Protein AF-A0AA43A0X5-F1 (afdb_monomer)

pLDDT: mean 84.77, std 14.14, range [32.88, 97.19]

Nearest PDB structures (foldseek):
  5z7a-assembly2_B  TM=5.315E-01  e=8.113E-02  Homo sapiens
  8qy6-assembly1_F  TM=5.574E-01  e=2.336E-01  Homo sapiens
  4lnv-assembly3_C  TM=4.843E-01  e=1.959E-01  Anopheles gambiae
  6brb-assembly1_A  TM=4.234E-01  e=1.377E-01  Homo sapiens
  8s0b-assembly1_3  TM=2.134E-01  e=1.077E+00  Homo sapiens

Secondary structure (DSSP, 8-state):
--------SEEEE--SS-SEEEEEE---S---SEEEEEEEEE-TTSPPEEEEEEEEE---GGG-EEEEEEGGG--SEEEEEEEEEE-TTS-TTPPPEEEEEEEEEEE--

Solvent-accessible surface area (backbone atoms only — not comparable to full-atom values): 6648 Å² total; per-residue (Å²): 143,88,79,92,74,84,67,61,88,39,74,46,76,53,73,93,41,82,50,76,43,76,44,80,39,76,64,63,99,61,92,49,68,32,27,34,40,37,3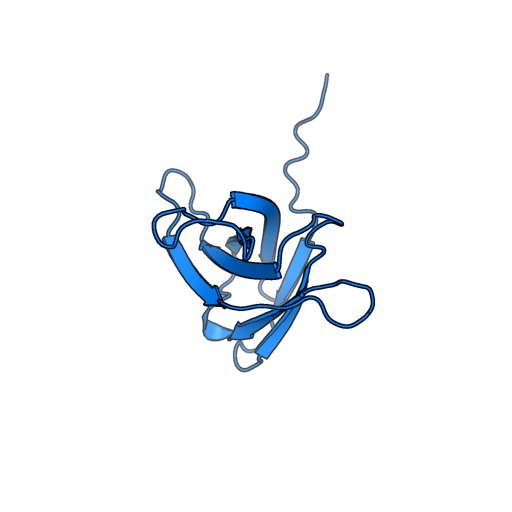5,24,47,58,52,94,96,54,79,74,44,79,77,48,75,48,69,80,41,57,63,53,76,92,60,24,32,77,47,76,42,59,25,80,74,63,61,71,45,44,33,38,40,39,34,25,32,36,47,86,89,54,62,92,85,61,78,65,46,84,63,44,77,47,56,37,29,34,39,74,121

Foldseek 3Di:
DDDPPPDQPAEDEDDPQQDKDKDWAQLDPDQFPFKKKWKWADDPPDDTDTQDMDTRFFQDPPRITIDIDRSNSDDAHKMKIWMFGHHPPDDPPDDTHTRDIHMYGYDYD

Radius of gyration: 15.14 Å; Cα contacts (8 Å, |Δi|>4): 219; chains: 1; bounding box: 42×43×34 Å

Structure (mmCIF, N/CA/C/O backbone):
data_AF-A0AA43A0X5-F1
#
_entry.id   AF-A0AA43A0X5-F1
#
loop_
_atom_site.group_PDB
_atom_site.id
_atom_site.type_symbol
_atom_site.label_atom_id
_atom_site.label_alt_id
_atom_site.label_comp_id
_atom_site.label_asym_id
_atom_site.label_entity_id
_atom_site.label_seq_id
_atom_site.pdbx_PDB_ins_code
_atom_site.Cartn_x
_atom_site.Cartn_y
_atom_site.Cartn_z
_atom_site.occupancy
_atom_site.B_iso_or_equiv
_atom_site.auth_seq_id
_atom_site.auth_comp_id
_atom_site.auth_asym_id
_atom_site.auth_atom_id
_atom_site.pdbx_PDB_model_num
ATOM 1 N N . ARG A 1 1 ? -15.117 31.633 2.091 1.00 46.94 1 ARG A N 1
ATOM 2 C CA . ARG A 1 1 ? -15.878 30.367 1.934 1.00 46.94 1 ARG A CA 1
ATOM 3 C C . ARG A 1 1 ? -15.117 29.500 0.952 1.00 46.94 1 ARG A C 1
ATOM 5 O O . ARG A 1 1 ? -14.996 29.947 -0.177 1.00 46.94 1 ARG A O 1
ATOM 12 N N . SER A 1 2 ? -14.578 28.370 1.404 1.00 38.84 2 SER A N 1
ATOM 13 C CA . SER A 1 2 ? -14.032 27.214 0.657 1.00 38.84 2 SER A CA 1
ATOM 14 C C . SER A 1 2 ? -13.238 26.459 1.726 1.00 38.84 2 SER A C 1
ATOM 16 O O . SER A 1 2 ? -12.322 27.046 2.279 1.00 38.84 2 SER A O 1
ATOM 18 N N . GLY A 1 3 ? -13.560 25.280 2.232 1.00 32.88 3 GLY A N 1
ATOM 19 C CA . GLY A 1 3 ? -14.403 24.179 1.795 1.00 32.88 3 GLY A CA 1
ATOM 20 C C . GLY A 1 3 ? -13.775 22.970 2.487 1.00 32.88 3 GLY A C 1
ATOM 21 O O . GLY A 1 3 ? -12.957 22.287 1.890 1.00 32.88 3 GLY A O 1
ATOM 22 N N . SER A 1 4 ? -14.033 22.818 3.790 1.00 44.56 4 SER A N 1
ATOM 23 C CA . SER A 1 4 ? -13.539 21.704 4.607 1.00 44.56 4 SER A CA 1
ATOM 24 C C . SER A 1 4 ? -14.332 20.451 4.246 1.00 44.56 4 SER A C 1
ATOM 26 O O . SER A 1 4 ? -15.277 20.099 4.942 1.00 44.56 4 SER A O 1
ATOM 28 N N . GLY A 1 5 ? -14.007 19.849 3.107 1.00 45.47 5 GLY A N 1
ATOM 29 C CA . GLY A 1 5 ? -14.520 18.550 2.685 1.00 45.47 5 GLY A CA 1
ATOM 30 C C . GLY A 1 5 ? -13.459 17.490 2.931 1.00 45.47 5 GLY A C 1
ATOM 31 O O . GLY A 1 5 ? -12.826 17.035 1.989 1.00 45.47 5 GLY A O 1
ATOM 32 N N . SER A 1 6 ? -13.218 17.148 4.194 1.00 51.41 6 SER A N 1
ATOM 33 C CA . SER A 1 6 ? -12.409 15.988 4.585 1.00 51.41 6 SER A CA 1
ATOM 34 C C . SER A 1 6 ? -13.321 14.798 4.881 1.00 51.41 6 SER A C 1
ATOM 36 O O . SER A 1 6 ? -13.154 14.117 5.892 1.00 51.41 6 SER A O 1
ATOM 38 N N . ASP A 1 7 ? -14.329 14.597 4.032 1.00 45.44 7 ASP A N 1
ATOM 39 C CA . ASP A 1 7 ? -15.104 13.367 4.050 1.00 45.44 7 ASP A CA 1
ATOM 40 C C . ASP A 1 7 ? -14.278 12.306 3.311 1.00 45.44 7 ASP A C 1
ATOM 42 O O . ASP A 1 7 ? -13.864 12.540 2.170 1.00 45.44 7 ASP A O 1
ATOM 46 N N . PRO A 1 8 ? -13.980 11.158 3.936 1.00 52.62 8 PRO A N 1
ATOM 47 C CA . PRO A 1 8 ? -13.319 10.064 3.245 1.00 52.62 8 PRO A CA 1
ATOM 48 C C . PRO A 1 8 ? -14.219 9.604 2.094 1.00 52.62 8 PRO A C 1
ATOM 50 O O . PRO A 1 8 ? -15.331 9.126 2.306 1.00 52.62 8 PRO A O 1
ATOM 53 N N . VAL A 1 9 ? -13.729 9.771 0.863 1.00 62.56 9 VAL A N 1
ATOM 54 C CA . VAL A 1 9 ? -14.475 9.469 -0.373 1.00 62.56 9 VAL A CA 1
ATOM 55 C C . VAL A 1 9 ? -14.741 7.961 -0.510 1.00 62.56 9 VAL A C 1
ATOM 57 O O . VAL A 1 9 ? -15.674 7.556 -1.196 1.00 62.56 9 VAL A O 1
ATOM 60 N N . ASN A 1 10 ? -13.982 7.129 0.213 1.00 74.31 10 ASN A N 1
ATOM 61 C CA . ASN A 1 10 ? -14.116 5.678 0.214 1.00 74.31 10 ASN A CA 1
ATOM 62 C C . ASN A 1 10 ? -14.489 5.182 1.612 1.00 74.31 10 ASN A C 1
ATOM 64 O O . ASN A 1 10 ? -13.678 5.244 2.538 1.00 74.31 10 ASN A O 1
ATOM 68 N N . THR A 1 11 ? -15.716 4.682 1.758 1.00 75.88 11 THR A N 1
ATOM 69 C CA . THR A 1 11 ? -16.167 4.009 2.981 1.00 75.88 11 THR A CA 1
ATOM 70 C C . THR A 1 11 ? -16.245 2.509 2.733 1.00 75.88 11 THR A C 1
ATOM 72 O O . THR A 1 11 ? -16.921 2.076 1.801 1.00 75.88 11 THR A O 1
ATOM 75 N N . LEU A 1 12 ? -15.582 1.717 3.573 1.00 78.44 12 LEU A N 1
ATOM 76 C CA . LEU A 1 12 ? -15.696 0.263 3.579 1.00 78.44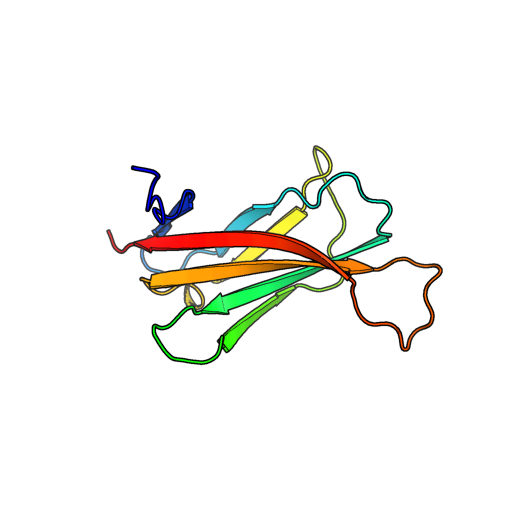 12 LEU A CA 1
ATOM 77 C C . LEU A 1 12 ? -16.503 -0.167 4.801 1.00 78.44 12 LEU A C 1
ATOM 79 O O . LEU A 1 12 ? -16.169 0.173 5.934 1.00 78.44 12 LEU A O 1
ATOM 83 N N . ASN A 1 13 ? -17.569 -0.919 4.557 1.00 73.19 13 ASN A N 1
ATOM 84 C CA . ASN A 1 13 ? -18.352 -1.543 5.610 1.00 73.19 13 ASN A CA 1
ATOM 85 C C . ASN A 1 13 ? -17.879 -2.990 5.763 1.00 73.19 13 ASN A C 1
ATOM 87 O O . ASN A 1 13 ? -17.977 -3.782 4.820 1.00 73.19 13 ASN A O 1
ATOM 91 N N . LEU A 1 14 ? -17.336 -3.317 6.932 1.00 69.00 14 LEU A N 1
ATOM 92 C CA . LEU A 1 14 ? -16.803 -4.649 7.179 1.00 69.00 14 LEU A CA 1
ATOM 93 C C . LEU A 1 14 ? -17.880 -5.573 7.736 1.00 69.00 14 LEU A C 1
ATOM 95 O O . LEU A 1 14 ? -18.742 -5.186 8.518 1.00 69.00 14 LEU A O 1
ATOM 99 N N . GLY A 1 15 ? -17.834 -6.832 7.302 1.00 63.44 15 GLY A N 1
ATOM 100 C CA . GLY A 1 15 ? -18.565 -7.914 7.956 1.00 63.44 15 GLY A CA 1
ATOM 101 C C . GLY A 1 15 ? -17.950 -8.273 9.312 1.00 63.44 15 GLY A C 1
ATOM 102 O O . GLY A 1 15 ? -17.377 -7.443 10.001 1.00 63.44 15 GLY A O 1
ATOM 103 N N . ASP A 1 16 ? -18.001 -9.544 9.677 1.00 67.25 16 ASP A N 1
ATOM 104 C CA . ASP A 1 16 ? -17.473 -10.080 10.943 1.00 67.25 16 ASP A CA 1
ATOM 105 C C . ASP A 1 16 ? -15.928 -10.108 11.068 1.00 67.25 16 ASP A C 1
ATOM 107 O O . ASP A 1 16 ? -15.389 -10.823 11.909 1.00 67.25 16 ASP A O 1
ATOM 111 N N . GLY A 1 17 ? -15.196 -9.375 10.222 1.00 62.28 17 GLY A N 1
ATOM 112 C CA . GLY A 1 17 ? -13.728 -9.320 10.239 1.00 62.28 17 GLY A CA 1
ATOM 113 C C . GLY A 1 17 ? -13.005 -10.584 9.748 1.00 62.28 17 GLY A C 1
ATOM 114 O O . GLY A 1 17 ? -11.782 -10.557 9.623 1.00 62.28 17 GLY A O 1
ATOM 115 N N . THR A 1 18 ? -13.716 -11.668 9.408 1.00 68.12 18 THR A N 1
ATOM 116 C CA . THR A 1 18 ? -13.098 -12.937 8.957 1.00 68.12 18 THR A CA 1
ATOM 117 C C . THR A 1 18 ? -12.774 -12.979 7.460 1.00 68.12 18 THR A C 1
ATOM 119 O O . THR A 1 18 ? -12.093 -13.889 6.988 1.00 68.12 18 THR A O 1
ATOM 122 N N . ASN A 1 19 ? -13.237 -11.981 6.708 1.00 80.38 19 ASN A N 1
ATOM 123 C CA . ASN A 1 19 ? -13.105 -11.930 5.257 1.00 80.38 19 ASN A CA 1
ATOM 124 C C . ASN A 1 19 ? -11.777 -11.315 4.804 1.00 80.38 19 ASN A C 1
ATOM 126 O O . ASN A 1 19 ? -11.189 -10.469 5.475 1.00 80.38 19 ASN A O 1
ATOM 130 N N . GLN A 1 20 ? -11.343 -11.707 3.610 1.00 85.38 20 GLN A N 1
ATOM 131 C CA . GLN A 1 20 ? -10.289 -11.033 2.860 1.00 85.38 20 GLN A CA 1
ATOM 132 C C . GLN A 1 20 ? -10.927 -9.960 1.976 1.00 85.38 20 GLN A C 1
ATOM 134 O O . GLN A 1 20 ? -11.917 -10.226 1.293 1.00 85.38 20 GLN A O 1
ATOM 139 N N . TYR A 1 21 ? -10.362 -8.756 1.984 1.00 88.50 21 TYR A N 1
ATOM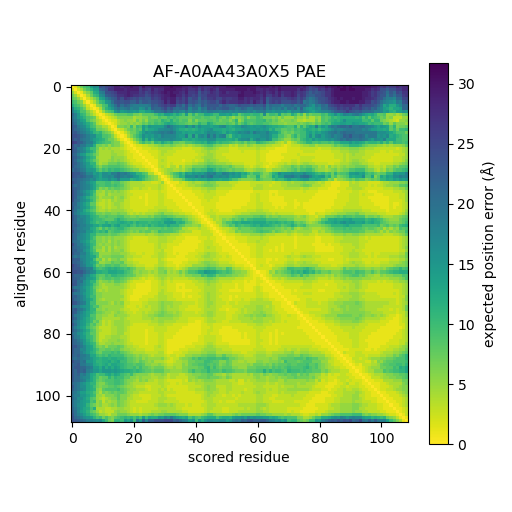 140 C CA . TYR A 1 21 ? -10.833 -7.649 1.161 1.00 88.50 21 TYR A CA 1
ATOM 141 C C . TYR A 1 21 ? -9.849 -7.417 0.026 1.00 88.50 21 TYR A C 1
ATOM 143 O O . TYR A 1 21 ? -8.643 -7.340 0.250 1.00 88.50 21 TYR A O 1
ATOM 151 N N . VAL A 1 22 ? -10.369 -7.310 -1.194 1.00 90.69 22 VAL A N 1
ATOM 152 C CA . VAL A 1 22 ? -9.579 -6.962 -2.376 1.00 90.69 22 VAL A CA 1
ATOM 153 C C . VAL A 1 22 ? -9.975 -5.559 -2.801 1.00 90.69 22 VAL A C 1
ATOM 155 O O . VAL A 1 22 ? -11.138 -5.304 -3.110 1.00 90.69 22 VAL A O 1
ATOM 158 N N . MET A 1 23 ? -9.008 -4.649 -2.784 1.00 91.25 23 MET A N 1
ATOM 159 C CA . MET A 1 23 ? -9.166 -3.270 -3.226 1.00 91.25 23 MET A CA 1
ATOM 160 C C . MET A 1 23 ? -8.501 -3.106 -4.586 1.00 91.25 23 MET A C 1
ATOM 162 O O . MET A 1 23 ? -7.326 -3.435 -4.744 1.00 91.25 23 MET A O 1
ATOM 166 N N . MET A 1 24 ? -9.258 -2.590 -5.551 1.00 92.88 24 MET A N 1
ATOM 167 C CA . MET A 1 24 ? -8.728 -2.216 -6.859 1.00 92.88 24 MET A CA 1
ATOM 168 C C . MET A 1 24 ? -8.152 -0.807 -6.751 1.00 92.88 24 MET A C 1
ATOM 170 O O . MET A 1 24 ? -8.875 0.127 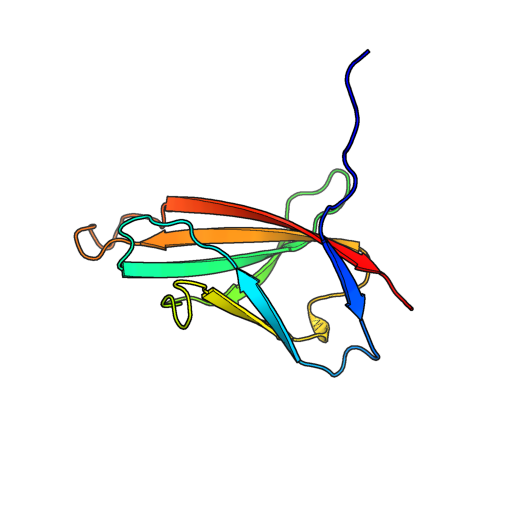-6.402 1.00 92.88 24 MET A O 1
ATOM 174 N N . LEU A 1 25 ? -6.851 -0.669 -6.985 1.00 92.12 25 LEU A N 1
ATOM 175 C CA . LEU A 1 25 ? -6.138 0.600 -6.906 1.00 92.12 25 LEU A CA 1
ATOM 176 C C . LEU A 1 25 ? -5.684 0.987 -8.307 1.00 92.12 25 LEU A C 1
ATOM 178 O O . LEU A 1 25 ? -5.098 0.168 -9.009 1.00 92.12 25 LEU A O 1
ATOM 182 N N . ASP A 1 26 ? -5.924 2.237 -8.679 1.00 90.19 26 ASP A N 1
ATOM 183 C CA . ASP A 1 26 ? -5.343 2.832 -9.876 1.00 90.19 26 ASP A CA 1
ATOM 184 C C . ASP A 1 26 ? -3.921 3.320 -9.534 1.00 90.19 26 ASP A C 1
ATOM 186 O O . ASP A 1 26 ? -3.775 4.254 -8.725 1.00 90.19 26 ASP A O 1
ATOM 190 N N . PRO A 1 27 ? -2.867 2.670 -10.066 1.00 85.00 27 PRO A N 1
ATOM 191 C CA . PRO A 1 27 ? -1.498 3.123 -9.877 1.00 85.00 27 PRO A CA 1
ATOM 192 C C . PRO A 1 27 ? -1.168 4.364 -10.712 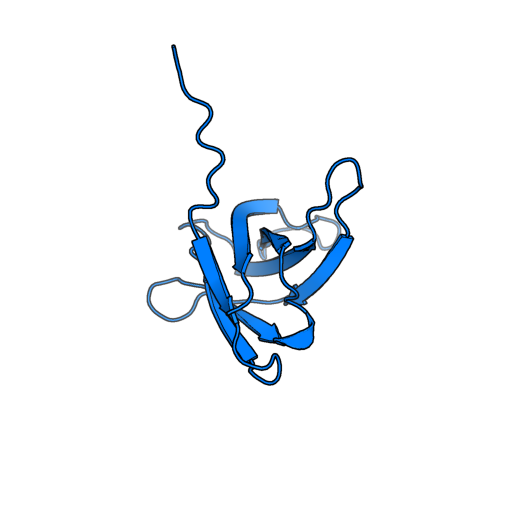1.00 85.00 27 PRO A C 1
ATOM 194 O O . PRO A 1 27 ? -0.078 4.893 -10.568 1.00 85.00 27 PRO A O 1
ATOM 197 N N . GLY A 1 28 ? -2.060 4.844 -11.576 1.00 79.00 28 GLY A N 1
ATOM 198 C CA . GLY A 1 28 ? -1.720 5.825 -12.595 1.00 79.00 28 GLY A CA 1
ATOM 199 C C . GLY A 1 28 ? -0.907 5.198 -13.732 1.00 79.00 28 GLY A C 1
ATOM 200 O O . GLY A 1 28 ? -0.220 4.193 -13.571 1.00 79.00 28 GLY A O 1
ATOM 201 N N . PHE A 1 29 ? -0.988 5.802 -14.916 1.00 68.31 29 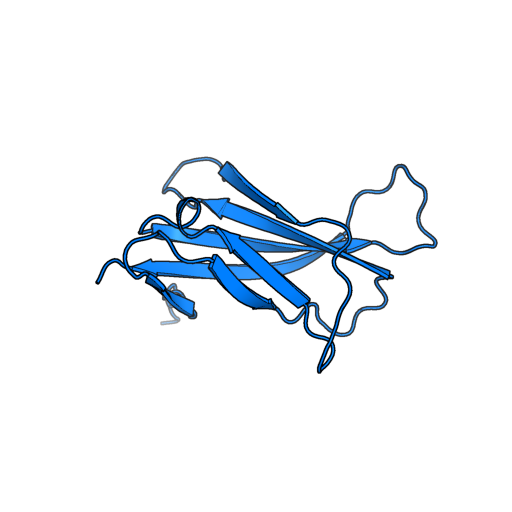PHE A N 1
ATOM 202 C CA . PHE A 1 29 ? -0.327 5.329 -16.140 1.00 68.31 29 PHE A CA 1
ATOM 203 C C . PHE A 1 29 ? 1.181 5.652 -16.173 1.00 68.31 29 PHE A C 1
ATOM 205 O O . PHE A 1 29 ? 1.679 6.181 -17.166 1.00 68.31 29 PHE A O 1
ATOM 212 N N . GLU A 1 30 ? 1.901 5.413 -15.077 1.00 73.56 30 GLU A N 1
ATOM 213 C CA . GLU A 1 30 ? 3.342 5.671 -14.986 1.00 73.56 30 GLU A CA 1
ATOM 214 C C . GLU A 1 30 ? 4.178 4.423 -15.322 1.00 73.56 30 GLU A C 1
ATOM 216 O O . GLU A 1 30 ? 3.762 3.292 -15.074 1.00 73.56 30 GLU A O 1
ATOM 221 N N . ASP A 1 31 ? 5.380 4.639 -15.873 1.00 82.94 31 ASP A N 1
ATOM 222 C CA . ASP A 1 31 ? 6.299 3.601 -16.373 1.00 82.94 31 ASP A CA 1
ATOM 223 C C . ASP A 1 31 ? 7.032 2.835 -15.242 1.00 82.94 31 ASP A C 1
ATOM 225 O O . ASP A 1 31 ? 8.256 2.677 -15.274 1.00 82.94 31 ASP A O 1
ATOM 229 N N . TYR A 1 32 ? 6.318 2.380 -14.210 1.00 91.56 32 TYR A N 1
ATOM 230 C CA . TYR A 1 32 ? 6.886 1.514 -13.171 1.00 91.56 32 TYR A CA 1
ATOM 231 C C . TYR A 1 32 ? 6.757 0.039 -13.554 1.00 91.56 32 TYR A C 1
ATOM 233 O O . TYR A 1 32 ? 5.750 -0.403 -14.101 1.00 91.56 32 TYR A O 1
ATOM 241 N N . ALA A 1 33 ? 7.787 -0.736 -13.231 1.00 89.81 33 ALA A N 1
ATOM 242 C CA . ALA A 1 33 ? 7.839 -2.169 -13.490 1.00 89.81 33 ALA A CA 1
ATOM 243 C C . ALA A 1 33 ? 7.052 -2.975 -12.449 1.00 89.81 33 ALA A C 1
ATOM 245 O O . ALA A 1 33 ? 6.410 -3.972 -12.776 1.00 89.81 33 ALA A O 1
ATOM 246 N N . HIS A 1 34 ? 7.098 -2.541 -11.191 1.00 92.50 34 HIS A N 1
ATOM 247 C CA . HIS A 1 34 ? 6.327 -3.125 -10.104 1.00 92.50 34 HIS A CA 1
ATOM 248 C C . HIS A 1 34 ? 6.017 -2.082 -9.037 1.00 92.50 34 HIS A C 1
ATOM 250 O O . HIS A 1 34 ? 6.622 -1.009 -8.974 1.00 92.50 34 HIS A O 1
ATOM 256 N N . PHE A 1 35 ? 5.046 -2.418 -8.200 1.00 95.12 35 PHE A N 1
ATOM 257 C CA . PHE A 1 35 ? 4.485 -1.533 -7.202 1.00 95.12 35 PHE A CA 1
ATOM 258 C C . PHE A 1 35 ? 4.519 -2.165 -5.819 1.00 95.12 35 PHE A C 1
ATOM 260 O O . PHE A 1 35 ? 4.511 -3.384 -5.644 1.00 95.12 35 PHE A O 1
ATOM 267 N N . ARG A 1 36 ? 4.485 -1.292 -4.824 1.00 96.06 36 ARG A N 1
ATOM 268 C CA . ARG A 1 36 ? 4.296 -1.615 -3.422 1.00 96.06 36 ARG A CA 1
ATOM 269 C C . ARG A 1 36 ? 3.086 -0.859 -2.912 1.00 96.06 36 ARG A C 1
ATOM 271 O O . ARG A 1 36 ? 2.952 0.338 -3.163 1.00 96.06 36 ARG A O 1
ATOM 278 N N . ALA A 1 37 ? 2.220 -1.542 -2.176 1.00 96.88 37 ALA A N 1
ATOM 279 C CA . ALA A 1 37 ? 1.112 -0.902 -1.491 1.0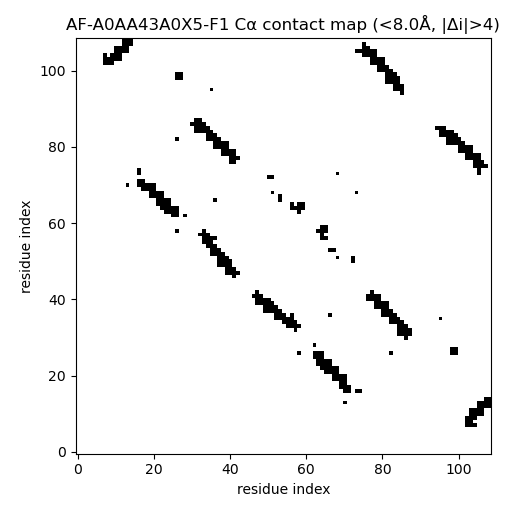0 96.88 37 ALA A CA 1
ATOM 280 C C . ALA A 1 37 ? 1.198 -1.143 0.014 1.00 96.88 37 ALA A C 1
ATOM 282 O O . ALA A 1 37 ? 1.232 -2.288 0.468 1.00 96.88 37 ALA A O 1
ATOM 283 N N . SER A 1 38 ? 1.181 -0.057 0.783 1.00 97.19 38 SER A N 1
ATOM 284 C CA . SER A 1 38 ? 1.277 -0.082 2.243 1.00 97.19 38 SER A CA 1
ATOM 285 C C . SER A 1 38 ? 0.030 0.542 2.866 1.00 97.19 38 SER A C 1
ATOM 287 O O . SER A 1 38 ? -0.409 1.623 2.467 1.00 97.19 38 SER A O 1
ATOM 289 N N . VAL A 1 39 ? -0.541 -0.143 3.857 1.00 96.81 39 VAL A N 1
ATOM 290 C CA . VAL A 1 39 ? -1.730 0.280 4.605 1.00 96.81 39 VAL A CA 1
ATOM 291 C C . VAL A 1 39 ? -1.295 0.839 5.952 1.00 96.81 39 VAL A C 1
ATOM 293 O O . VAL A 1 39 ? -0.629 0.158 6.735 1.00 96.81 39 VAL A O 1
ATOM 296 N N . TYR A 1 40 ? -1.709 2.067 6.237 1.00 96.69 40 TYR A N 1
ATOM 297 C CA . TYR A 1 40 ? -1.409 2.777 7.471 1.00 96.69 40 TYR A CA 1
ATOM 298 C C . TYR A 1 40 ? -2.683 3.111 8.232 1.00 96.69 40 TYR A C 1
ATOM 300 O O . TYR A 1 40 ? -3.656 3.581 7.642 1.00 96.69 40 TYR A O 1
ATOM 308 N N . ARG A 1 41 ? -2.644 2.954 9.555 1.00 94.88 41 ARG A N 1
ATOM 309 C CA . ARG A 1 41 ? -3.651 3.519 10.455 1.00 94.88 41 ARG A CA 1
ATOM 310 C C . ARG A 1 41 ? -3.433 5.024 10.598 1.00 94.88 41 ARG A C 1
ATOM 312 O O . ARG A 1 41 ? -2.293 5.471 10.761 1.00 94.88 41 ARG A O 1
ATOM 319 N N . LEU A 1 42 ? -4.520 5.791 10.552 1.00 91.81 42 LEU A N 1
ATOM 320 C CA . LEU A 1 42 ? -4.522 7.221 10.843 1.00 91.81 42 LEU A CA 1
ATOM 321 C C . LEU A 1 42 ? -5.149 7.456 12.217 1.00 91.81 42 LEU A C 1
ATOM 323 O O . LEU A 1 42 ? -6.345 7.246 12.401 1.00 91.81 42 LEU A O 1
ATOM 327 N N . GLU A 1 43 ? -4.347 7.929 13.169 1.00 88.69 43 GLU A N 1
ATOM 328 C CA . GLU A 1 43 ? -4.817 8.309 14.503 1.00 88.69 43 GLU A CA 1
ATOM 329 C C . GLU A 1 43 ? -4.499 9.780 14.769 1.00 88.69 43 GLU A C 1
ATOM 331 O O . GLU A 1 43 ? -3.451 10.305 14.379 1.00 88.69 43 GLU A O 1
ATOM 336 N N . ALA A 1 44 ? -5.456 10.489 15.367 1.00 82.56 44 ALA A N 1
ATOM 337 C CA . ALA A 1 44 ? -5.372 11.932 15.518 1.00 82.56 44 ALA A CA 1
ATOM 338 C C . ALA A 1 44 ? -4.225 12.318 16.461 1.00 82.56 44 ALA A C 1
ATOM 340 O O . ALA A 1 44 ? -4.266 12.038 17.654 1.00 82.56 44 ALA A O 1
ATOM 341 N N . GLY A 1 45 ? -3.230 13.026 15.922 1.00 81.19 45 GLY A N 1
ATOM 342 C CA . GLY A 1 45 ? -2.076 13.493 16.692 1.00 81.19 45 GLY A CA 1
ATOM 343 C C . GLY A 1 45 ? -0.951 12.467 16.842 1.00 81.19 45 GLY A C 1
ATOM 344 O O . GLY A 1 45 ? 0.043 12.782 17.493 1.00 81.19 45 GLY A O 1
ATOM 345 N N . GLU A 1 46 ? -1.065 11.293 16.215 1.00 83.25 46 GLU A N 1
ATOM 346 C CA . GLU A 1 46 ? -0.035 10.253 16.249 1.00 83.25 46 GLU A CA 1
ATOM 347 C C . GLU A 1 46 ? 0.679 10.084 14.901 1.00 83.25 46 GLU A C 1
ATOM 349 O O . GLU A 1 46 ? 0.213 10.522 13.843 1.00 83.25 46 GLU A O 1
ATOM 354 N N . ALA A 1 47 ? 1.855 9.452 14.940 1.00 87.00 47 ALA A N 1
ATOM 355 C CA . ALA A 1 47 ? 2.554 9.050 13.729 1.00 87.00 47 ALA A CA 1
ATOM 356 C C . ALA A 1 47 ? 1.810 7.891 13.047 1.00 87.00 47 ALA A C 1
ATOM 358 O O . ALA A 1 47 ? 1.247 7.018 13.703 1.00 87.00 47 ALA A O 1
ATOM 359 N N . LYS A 1 48 ? 1.844 7.861 11.711 1.00 88.81 48 LYS A N 1
ATOM 360 C CA . LYS A 1 48 ? 1.233 6.782 10.924 1.00 88.81 48 LYS A CA 1
ATOM 361 C C . LYS A 1 48 ? 1.886 5.443 11.268 1.00 88.81 48 LYS A C 1
ATOM 363 O O . LYS A 1 48 ? 3.099 5.301 11.116 1.00 88.81 48 LYS A O 1
ATOM 368 N N . SER A 1 49 ? 1.071 4.462 11.642 1.00 91.06 49 SER A N 1
ATOM 369 C CA . SER A 1 49 ? 1.521 3.092 11.905 1.00 91.06 49 SER A CA 1
ATOM 370 C C . SER A 1 49 ? 1.212 2.202 10.707 1.00 91.06 49 SER A C 1
ATOM 372 O O . SER A 1 49 ? 0.058 2.112 10.292 1.00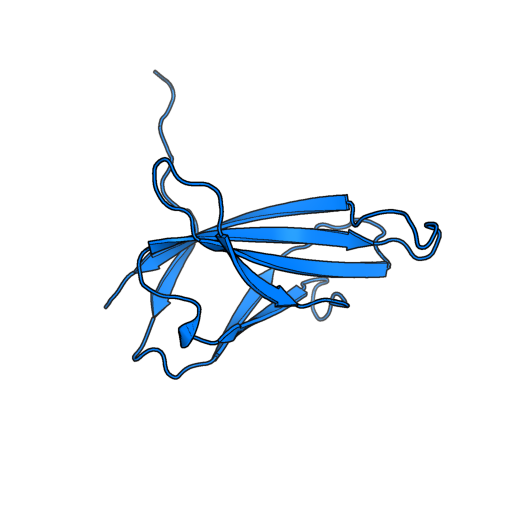 91.06 49 SER A O 1
ATOM 374 N N . MET A 1 50 ? 2.237 1.568 10.129 1.00 95.44 50 MET A N 1
ATOM 375 C CA . MET A 1 50 ? 2.064 0.621 9.023 1.00 95.44 50 MET A CA 1
ATOM 376 C C . MET A 1 50 ? 1.534 -0.704 9.563 1.00 95.44 50 MET A C 1
ATOM 378 O O . MET A 1 50 ? 2.152 -1.300 10.442 1.00 95.44 50 MET A O 1
ATOM 382 N N . LEU A 1 51 ? 0.406 -1.161 9.030 1.00 95.81 51 LEU A N 1
ATOM 383 C CA . LEU A 1 51 ? -0.256 -2.386 9.477 1.00 95.81 51 LEU A CA 1
ATOM 384 C C . LEU A 1 51 ? -0.090 -3.539 8.491 1.00 95.81 51 LEU A C 1
ATOM 386 O O . LEU A 1 51 ? -0.103 -4.702 8.885 1.00 95.81 51 LEU A O 1
ATOM 390 N N . TRP A 1 52 ? 0.033 -3.221 7.204 1.00 96.38 52 TRP A N 1
ATOM 391 C CA . TRP A 1 52 ? 0.104 -4.216 6.144 1.00 96.38 52 TRP A CA 1
ATOM 392 C C . TRP A 1 52 ? 0.855 -3.674 4.939 1.00 96.38 52 TRP A C 1
ATOM 394 O O . TRP A 1 52 ? 0.814 -2.472 4.671 1.00 96.38 52 TRP A O 1
ATOM 404 N N . GLN A 1 53 ? 1.517 -4.565 4.209 1.00 97.00 53 GLN A N 1
ATOM 405 C CA . GLN A 1 53 ? 2.217 -4.240 2.978 1.00 97.00 53 GLN A CA 1
ATOM 406 C C . GLN A 1 53 ? 2.152 -5.423 2.020 1.00 97.00 53 GLN A C 1
ATOM 408 O O . GLN A 1 53 ? 2.238 -6.578 2.439 1.00 97.00 53 GLN A O 1
ATOM 413 N N . VAL A 1 54 ? 2.014 -5.109 0.738 1.00 96.38 54 VAL A N 1
ATOM 414 C CA . VAL A 1 54 ? 2.219 -6.054 -0.354 1.00 96.38 54 VAL A CA 1
ATOM 415 C C . VAL A 1 54 ? 3.250 -5.449 -1.296 1.00 96.38 54 VAL A C 1
ATOM 417 O O . VAL A 1 54 ? 3.097 -4.312 -1.742 1.00 96.38 54 VAL A O 1
ATOM 420 N N . ASP A 1 55 ? 4.302 -6.212 -1.557 1.00 95.00 55 ASP A N 1
ATOM 421 C CA . ASP A 1 55 ? 5.393 -5.869 -2.465 1.00 95.00 55 ASP A CA 1
ATOM 422 C C . ASP A 1 55 ? 5.228 -6.592 -3.809 1.00 95.00 55 ASP A C 1
ATOM 424 O O . ASP A 1 55 ? 4.397 -7.495 -3.937 1.00 95.00 55 ASP A O 1
ATOM 428 N N . GLU A 1 56 ? 6.032 -6.193 -4.799 1.00 93.56 56 GLU A N 1
ATOM 429 C CA . GLU A 1 56 ? 6.099 -6.811 -6.136 1.00 93.56 56 GLU A CA 1
ATOM 430 C C . GLU A 1 56 ? 4.731 -6.930 -6.833 1.00 93.56 56 GLU A C 1
ATOM 432 O O . GLU A 1 56 ? 4.457 -7.865 -7.589 1.00 93.56 56 GLU A O 1
ATOM 437 N N . MET A 1 57 ? 3.843 -5.967 -6.584 1.00 94.06 57 MET A N 1
ATOM 438 C CA . MET A 1 57 ? 2.542 -5.913 -7.232 1.00 94.06 57 MET A CA 1
ATOM 439 C C . MET A 1 57 ? 2.705 -5.498 -8.693 1.00 94.06 57 MET A C 1
ATOM 441 O O . MET A 1 57 ? 3.403 -4.535 -9.003 1.00 94.06 57 MET A O 1
ATOM 445 N N . ILE A 1 58 ? 2.012 -6.193 -9.589 1.00 93.19 58 ILE A N 1
ATOM 446 C CA . ILE A 1 58 ? 2.023 -5.911 -11.027 1.00 93.19 58 ILE A CA 1
ATOM 447 C C . ILE A 1 58 ? 0.595 -5.539 -11.450 1.00 93.19 58 ILE A C 1
ATOM 449 O O . ILE A 1 58 ? -0.344 -6.220 -11.016 1.00 93.19 58 ILE A O 1
ATOM 453 N N . PRO A 1 59 ? 0.400 -4.486 -12.267 1.00 90.62 59 PRO A N 1
ATOM 454 C CA . PRO A 1 59 ? -0.906 -4.157 -12.828 1.00 90.62 59 PRO A CA 1
ATOM 455 C C . PRO A 1 59 ? -1.500 -5.339 -13.597 1.00 90.62 59 PRO A C 1
ATOM 457 O O . PRO A 1 59 ? -0.815 -6.022 -14.358 1.00 90.62 59 PRO A O 1
ATOM 460 N N . GLY A 1 60 ? -2.780 -5.604 -13.354 1.00 86.50 60 GLY A N 1
ATOM 461 C CA . GLY A 1 60 ? -3.517 -6.700 -13.966 1.00 86.50 60 GLY A CA 1
ATOM 462 C C . GLY A 1 60 ? -4.539 -6.204 -14.985 1.00 86.50 60 GLY A C 1
ATOM 463 O O . GLY A 1 60 ? -4.227 -5.479 -15.924 1.00 86.50 60 GLY A O 1
ATOM 464 N N . TYR A 1 61 ? -5.786 -6.640 -14.810 1.00 79.88 61 TYR A N 1
ATOM 465 C CA . TYR A 1 61 ? -6.907 -6.218 -15.647 1.00 79.88 61 TYR A CA 1
ATOM 466 C C . TYR A 1 61 ? -7.134 -4.698 -15.553 1.00 79.88 61 TYR A C 1
ATOM 468 O O . TYR A 1 61 ? -7.139 -4.152 -14.451 1.00 79.88 61 TYR A O 1
ATOM 476 N N . GLU A 1 62 ? -7.343 -4.047 -16.705 1.00 86.12 62 GLU A N 1
ATOM 477 C CA . GLU A 1 62 ? -7.536 -2.586 -16.828 1.00 86.12 62 GLU A CA 1
ATOM 478 C C . GLU A 1 62 ? -6.417 -1.751 -16.180 1.00 86.12 62 GLU A C 1
ATOM 480 O O . GLU A 1 62 ? -6.671 -0.666 -15.669 1.00 86.12 62 GLU A O 1
ATOM 485 N N . ASP A 1 63 ? -5.182 -2.265 -16.177 1.00 87.75 63 ASP A N 1
ATOM 486 C CA . ASP A 1 63 ? -4.005 -1.595 -15.605 1.00 87.75 63 ASP A CA 1
ATOM 487 C C . ASP A 1 63 ? -4.145 -1.265 -14.102 1.00 87.75 63 ASP A C 1
ATOM 489 O O . ASP A 1 63 ? -3.421 -0.434 -13.554 1.00 87.75 63 ASP A O 1
ATOM 493 N N . MET A 1 64 ? -5.047 -1.959 -13.398 1.00 91.75 64 MET A N 1
ATOM 494 C CA . MET A 1 64 ? -5.264 -1.783 -11.963 1.00 91.75 64 MET A CA 1
ATOM 495 C C . MET A 1 64 ? -4.457 -2.770 -11.118 1.00 91.75 64 MET A C 1
ATOM 497 O O . MET A 1 64 ? -4.229 -3.925 -11.490 1.00 91.75 64 MET A O 1
ATOM 501 N N . LEU A 1 65 ? -4.093 -2.332 -9.914 1.00 93.62 65 LEU A N 1
ATOM 502 C CA . LEU A 1 65 ? -3.505 -3.165 -8.871 1.00 93.62 65 LEU A CA 1
ATOM 503 C C . LEU A 1 65 ? -4.600 -3.789 -8.001 1.00 93.62 65 LEU A C 1
ATOM 505 O O . LEU A 1 65 ? -5.547 -3.114 -7.601 1.00 93.62 65 LEU A O 1
ATOM 509 N N . ALA A 1 66 ? -4.439 -5.061 -7.641 1.00 94.19 66 ALA A N 1
ATOM 510 C CA . ALA A 1 66 ? -5.325 -5.749 -6.704 1.00 94.19 66 ALA A CA 1
ATOM 511 C C . ALA A 1 66 ? -4.650 -5.884 -5.331 1.00 94.19 66 ALA A C 1
ATOM 513 O O . ALA A 1 66 ? -3.851 -6.794 -5.104 1.00 94.19 66 ALA A O 1
ATOM 514 N N . LEU A 1 67 ? -4.973 -4.986 -4.399 1.00 94.25 67 LEU A N 1
ATOM 515 C CA . LEU A 1 67 ? -4.469 -5.043 -3.029 1.00 94.25 67 LEU A CA 1
ATOM 516 C C . LEU A 1 67 ? -5.365 -5.937 -2.172 1.00 94.25 67 LEU A C 1
ATOM 518 O O . LEU A 1 67 ? -6.497 -5.587 -1.846 1.00 94.25 67 LEU A O 1
ATOM 522 N N . SER A 1 68 ? -4.822 -7.077 -1.759 1.00 93.06 68 SER A N 1
ATOM 523 C CA . SER A 1 68 ? -5.455 -7.960 -0.788 1.00 93.06 68 SER A CA 1
ATOM 524 C C . SER A 1 68 ? -5.090 -7.559 0.643 1.00 93.06 68 SER A C 1
ATOM 526 O O . SER A 1 68 ? -3.912 -7.579 1.008 1.00 93.06 68 SER A O 1
ATOM 528 N N . VAL A 1 69 ? -6.098 -7.315 1.481 1.00 92.94 69 VAL A N 1
ATOM 529 C CA . VAL A 1 69 ? -5.935 -6.997 2.904 1.00 92.94 69 VAL A CA 1
ATOM 530 C C . VAL A 1 69 ? -6.770 -7.952 3.762 1.00 92.94 69 VAL A C 1
ATOM 532 O O . VAL A 1 69 ? -7.975 -8.093 3.526 1.00 92.94 69 VAL A O 1
ATOM 535 N N . PRO A 1 70 ? -6.167 -8.617 4.764 1.00 91.12 70 PRO A N 1
ATOM 536 C CA . PRO A 1 70 ? -6.921 -9.391 5.744 1.00 91.12 70 PRO A CA 1
ATOM 537 C C . PRO A 1 70 ? -7.900 -8.496 6.512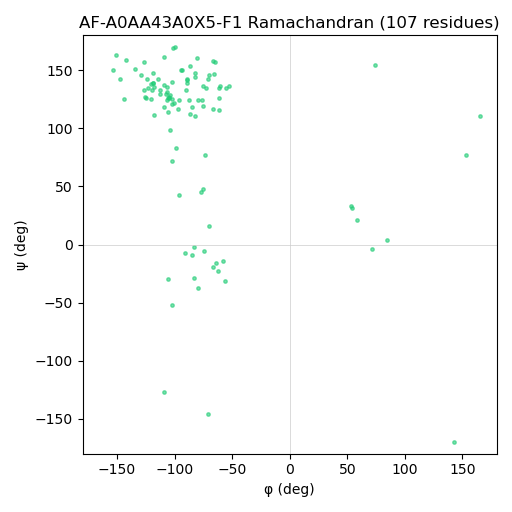 1.00 91.12 70 PRO A C 1
ATOM 539 O O . PRO A 1 70 ? -7.521 -7.422 6.971 1.00 91.12 70 PRO A O 1
ATOM 542 N N . GLY A 1 71 ? -9.140 -8.941 6.717 1.00 87.56 71 GLY A N 1
ATOM 543 C CA . GLY A 1 71 ? -10.134 -8.185 7.486 1.00 87.56 71 GLY A CA 1
ATOM 544 C C . GLY A 1 71 ? -9.680 -7.838 8.902 1.00 87.56 71 GLY A C 1
ATOM 545 O O . GLY A 1 71 ? -9.989 -6.759 9.387 1.00 87.56 71 GLY A O 1
ATOM 546 N N . SER A 1 72 ? -8.854 -8.688 9.516 1.00 87.69 72 SER A N 1
ATOM 547 C CA . SER A 1 72 ? -8.248 -8.447 10.829 1.00 87.69 72 SER A CA 1
ATOM 548 C C . SER A 1 72 ? -7.291 -7.248 10.883 1.00 87.69 72 SER A C 1
ATOM 550 O O . SER A 1 72 ? -6.932 -6.821 11.971 1.00 87.69 72 SER A O 1
ATOM 552 N N . VAL A 1 73 ? -6.831 -6.733 9.738 1.00 90.19 73 VAL A N 1
ATOM 553 C CA . VAL A 1 73 ? -6.013 -5.507 9.652 1.00 90.19 73 VAL A CA 1
ATOM 554 C C . VAL A 1 73 ? -6.893 -4.254 9.669 1.00 90.19 73 VAL A C 1
ATOM 556 O O . VAL A 1 73 ? -6.457 -3.185 10.096 1.00 90.19 73 VAL A O 1
ATOM 559 N N . LEU A 1 74 ? -8.124 -4.369 9.175 1.00 87.94 74 LEU A N 1
ATOM 560 C CA . LEU A 1 74 ? -9.039 -3.255 8.990 1.00 87.94 74 LEU A CA 1
ATOM 561 C C . LEU A 1 74 ? -10.019 -3.219 10.165 1.00 87.94 74 LEU A C 1
ATOM 563 O O . LEU A 1 74 ? -11.120 -3.730 10.079 1.00 87.94 74 LEU A O 1
ATOM 567 N N . GLU A 1 75 ? -9.641 -2.628 11.290 1.00 88.38 75 GLU A N 1
ATOM 568 C CA . GLU A 1 75 ? -10.618 -2.277 12.335 1.00 88.38 75 GLU A CA 1
ATOM 569 C C . GLU A 1 75 ? -11.344 -0.972 11.978 1.00 88.38 75 GLU A C 1
ATOM 571 O O . GLU A 1 75 ? -10.818 -0.175 11.202 1.00 88.38 75 GLU A O 1
ATOM 576 N N . ALA A 1 76 ? -12.512 -0.681 12.560 1.00 88.75 76 ALA A N 1
ATOM 577 C CA . ALA A 1 76 ? -13.182 0.604 12.332 1.00 88.75 76 ALA A CA 1
ATOM 578 C C . ALA A 1 76 ? -12.252 1.798 12.607 1.00 88.75 76 ALA A C 1
ATOM 580 O O . ALA A 1 76 ? -11.498 1.807 13.584 1.00 88.75 76 ALA A O 1
ATOM 581 N N . GLY A 1 77 ? -12.274 2.793 11.720 1.00 90.81 77 GLY A N 1
ATOM 582 C CA . GLY A 1 77 ? -11.387 3.955 11.770 1.00 90.81 77 GLY A CA 1
ATOM 583 C C . GLY A 1 77 ? -10.916 4.431 10.398 1.00 90.81 77 GLY A C 1
ATOM 584 O O . GLY A 1 77 ? -11.417 3.997 9.362 1.00 90.81 77 GLY A O 1
ATOM 585 N N . ASP A 1 78 ? -9.949 5.344 10.404 1.00 92.88 78 ASP A N 1
ATOM 586 C CA . ASP A 1 78 ? -9.402 5.960 9.197 1.00 92.88 78 ASP A CA 1
ATOM 587 C C . ASP A 1 78 ? -8.044 5.346 8.827 1.00 92.88 78 ASP A C 1
ATOM 589 O O . ASP A 1 78 ? -7.193 5.078 9.680 1.00 92.88 78 ASP A O 1
ATOM 593 N N . PHE A 1 79 ? -7.839 5.136 7.529 1.00 94.31 79 PHE A N 1
ATOM 594 C CA . PHE A 1 79 ? -6.651 4.505 6.967 1.00 94.31 79 PHE A CA 1
ATOM 595 C C . PHE A 1 79 ? -6.135 5.277 5.759 1.00 94.31 79 PHE A C 1
ATOM 597 O O . PHE A 1 79 ? -6.893 5.883 5.000 1.00 94.31 79 PHE A O 1
ATOM 604 N N . GLU A 1 80 ? -4.827 5.193 5.551 1.00 95.12 80 GLU A N 1
ATOM 605 C CA . GLU A 1 80 ? -4.159 5.618 4.328 1.00 95.12 80 GLU A CA 1
ATOM 606 C C . GLU A 1 80 ? -3.591 4.394 3.616 1.00 95.12 80 GLU A C 1
ATOM 608 O O . GLU A 1 80 ? -2.866 3.603 4.214 1.00 95.12 80 GLU A O 1
ATOM 613 N N . ILE A 1 81 ? -3.882 4.267 2.327 1.00 95.31 81 ILE A N 1
ATOM 614 C CA . ILE A 1 81 ? -3.201 3.339 1.432 1.00 95.31 81 ILE A CA 1
ATOM 615 C C . ILE A 1 81 ? -2.223 4.166 0.614 1.00 95.31 81 ILE A C 1
ATOM 617 O O . ILE A 1 81 ? -2.622 5.098 -0.088 1.00 95.31 81 ILE A O 1
ATOM 621 N N . ARG A 1 82 ? -0.939 3.839 0.709 1.00 95.56 82 ARG A N 1
ATOM 622 C CA . ARG A 1 82 ? 0.103 4.435 -0.122 1.00 95.56 82 ARG A CA 1
ATOM 623 C C . ARG A 1 82 ? 0.507 3.443 -1.195 1.00 95.56 82 ARG A C 1
ATOM 625 O O . ARG A 1 82 ? 0.825 2.309 -0.859 1.00 95.56 82 ARG A O 1
ATOM 632 N N . VAL A 1 83 ? 0.515 3.895 -2.443 1.00 95.62 83 VAL A N 1
ATOM 633 C CA . VAL A 1 83 ? 1.047 3.144 -3.580 1.00 95.62 83 VAL A CA 1
ATOM 634 C C . VAL A 1 83 ? 2.357 3.787 -4.000 1.00 95.62 83 VAL A C 1
ATOM 636 O O . VAL A 1 83 ? 2.436 5.008 -4.169 1.00 95.62 83 VAL A O 1
ATOM 639 N N . GLU A 1 84 ? 3.378 2.961 -4.139 1.00 96.00 84 GLU A N 1
ATOM 640 C CA . GLU A 1 84 ? 4.729 3.356 -4.504 1.00 96.00 84 GLU A CA 1
ATOM 641 C C . GLU A 1 84 ? 5.205 2.485 -5.670 1.00 96.00 84 GLU A C 1
ATOM 643 O O . GLU A 1 84 ? 4.816 1.324 -5.773 1.00 96.00 84 GLU A O 1
ATOM 648 N N . GLY A 1 85 ? 6.007 3.051 -6.562 1.00 94.69 85 GLY A N 1
ATOM 649 C CA . GLY A 1 85 ? 6.425 2.439 -7.815 1.00 94.69 85 GLY A CA 1
ATOM 650 C C . GLY A 1 85 ? 7.934 2.266 -7.873 1.00 94.69 85 GLY A C 1
ATOM 651 O O . GLY A 1 85 ? 8.693 3.065 -7.320 1.00 94.69 85 GLY A O 1
ATOM 652 N N . TRP A 1 86 ? 8.368 1.212 -8.551 1.00 94.00 86 TRP A N 1
ATOM 653 C CA . TRP A 1 86 ? 9.769 0.923 -8.821 1.00 94.00 86 TRP A CA 1
ATOM 654 C C . TRP A 1 86 ? 10.017 0.764 -10.315 1.00 94.00 86 TRP A C 1
ATOM 656 O O . TRP A 1 86 ? 9.202 0.174 -11.024 1.00 94.00 86 TRP A O 1
ATOM 666 N N . ARG A 1 87 ? 11.166 1.240 -10.798 1.00 92.69 87 ARG A N 1
ATOM 667 C CA . ARG A 1 87 ? 11.601 1.042 -12.185 1.00 92.69 87 ARG A CA 1
ATOM 668 C C . ARG A 1 87 ? 12.775 0.077 -12.267 1.00 92.69 87 ARG A C 1
ATOM 670 O O . ARG A 1 87 ? 13.733 0.194 -11.511 1.00 92.69 87 ARG A O 1
ATOM 677 N N . ASP A 1 88 ? 12.746 -0.831 -13.239 1.00 89.38 88 ASP A N 1
ATOM 678 C CA . ASP A 1 88 ? 13.809 -1.832 -13.433 1.00 89.38 88 ASP A CA 1
ATOM 679 C C . ASP A 1 88 ? 15.185 -1.222 -13.750 1.00 89.38 88 ASP A C 1
ATOM 681 O O . ASP A 1 88 ? 16.213 -1.862 -13.534 1.00 89.38 88 ASP A O 1
ATOM 685 N N . ASP A 1 89 ? 15.222 0.012 -14.262 1.00 90.94 89 ASP A N 1
ATOM 686 C CA . ASP A 1 89 ? 16.459 0.730 -14.572 1.00 90.94 89 ASP A CA 1
ATOM 687 C C . ASP A 1 89 ? 17.086 1.435 -13.357 1.00 90.94 89 ASP A C 1
ATOM 689 O O . ASP A 1 89 ? 18.168 2.021 -13.473 1.00 90.94 89 ASP A O 1
ATOM 693 N N . TRP A 1 90 ? 16.448 1.370 -12.186 1.00 90.56 90 TRP A N 1
ATOM 694 C CA . TRP A 1 90 ? 16.963 1.982 -10.970 1.00 90.56 90 TRP A CA 1
ATOM 695 C C . TRP A 1 90 ? 18.015 1.131 -10.254 1.00 90.56 90 TRP A C 1
ATOM 697 O O . TRP A 1 90 ? 17.966 -0.102 -10.259 1.00 90.56 90 TRP A O 1
ATOM 707 N N . PRO A 1 91 ? 18.991 1.779 -9.588 1.00 91.25 91 PRO A N 1
ATOM 708 C CA . PRO A 1 91 ? 19.955 1.067 -8.765 1.00 91.25 91 PRO A CA 1
ATOM 709 C C . PRO A 1 91 ? 19.252 0.429 -7.564 1.00 91.25 91 PRO A C 1
ATOM 711 O O . PRO A 1 91 ? 18.360 1.031 -6.980 1.00 91.25 91 PRO A O 1
ATOM 714 N N . ALA A 1 92 ? 19.727 -0.734 -7.111 1.00 84.31 92 ALA A N 1
ATOM 715 C CA . ALA A 1 92 ? 19.147 -1.463 -5.972 1.00 84.31 92 ALA A CA 1
ATOM 716 C C . ALA A 1 92 ? 19.102 -0.673 -4.643 1.00 84.31 92 ALA A C 1
ATOM 718 O O . ALA A 1 92 ? 18.448 -1.095 -3.697 1.00 84.31 92 ALA A O 1
ATOM 719 N N . THR A 1 93 ? 19.828 0.444 -4.547 1.00 87.31 93 THR A N 1
ATOM 720 C CA . THR A 1 93 ? 19.826 1.350 -3.388 1.00 87.31 93 THR A CA 1
ATOM 721 C C . THR A 1 93 ? 18.799 2.472 -3.487 1.00 87.31 93 THR A C 1
ATOM 723 O O . THR A 1 93 ? 18.695 3.267 -2.557 1.00 87.31 93 THR A O 1
ATOM 726 N N . HIS A 1 94 ? 18.121 2.618 -4.625 1.00 90.25 94 HIS A N 1
ATOM 727 C CA . HIS A 1 94 ? 17.015 3.557 -4.748 1.00 90.25 94 HIS A CA 1
ATOM 728 C C . HIS A 1 94 ? 15.862 3.083 -3.851 1.00 90.25 94 HIS A C 1
ATOM 730 O O . HIS A 1 94 ? 15.785 1.906 -3.497 1.00 90.25 94 HIS A O 1
ATOM 736 N N . GLU A 1 95 ? 14.969 3.988 -3.469 1.00 90.19 95 GLU A N 1
ATOM 737 C CA . GLU A 1 95 ? 13.710 3.624 -2.810 1.00 90.19 95 GLU A CA 1
ATOM 738 C C . GLU A 1 95 ? 12.565 3.634 -3.831 1.00 90.19 95 GLU A C 1
ATOM 740 O O . GLU A 1 95 ? 12.748 4.048 -4.971 1.00 90.19 95 GLU A O 1
ATOM 745 N N . HIS A 1 96 ? 11.388 3.132 -3.467 1.00 91.25 96 HIS A N 1
ATOM 746 C CA . HIS A 1 96 ? 10.230 3.280 -4.350 1.00 91.25 96 HIS A CA 1
ATOM 747 C C . HIS A 1 96 ? 9.775 4.744 -4.359 1.00 91.25 96 HIS A C 1
ATOM 749 O O . HIS A 1 96 ? 9.759 5.387 -3.306 1.00 91.25 96 HIS A O 1
ATOM 755 N N . ASP A 1 97 ? 9.352 5.247 -5.516 1.00 93.12 97 ASP A N 1
ATOM 756 C CA . ASP A 1 97 ? 8.770 6.585 -5.608 1.00 93.12 97 ASP A CA 1
ATOM 757 C C . ASP A 1 97 ? 7.298 6.549 -5.213 1.00 93.12 97 ASP A C 1
ATOM 759 O O . ASP A 1 97 ? 6.575 5.595 -5.495 1.00 93.12 97 ASP A O 1
ATOM 763 N N . ARG A 1 98 ? 6.825 7.608 -4.553 1.00 91.88 98 ARG A N 1
ATOM 764 C CA . ARG A 1 98 ? 5.416 7.718 -4.172 1.00 91.88 98 ARG A CA 1
ATOM 765 C C . ARG A 1 98 ? 4.568 8.055 -5.393 1.00 91.88 98 ARG A C 1
ATOM 767 O O . ARG A 1 98 ? 4.702 9.144 -5.939 1.00 91.88 98 ARG A O 1
ATOM 774 N N . VAL A 1 99 ? 3.631 7.170 -5.721 1.00 92.12 99 VAL A N 1
ATOM 775 C CA . VAL A 1 99 ? 2.789 7.282 -6.917 1.00 92.12 99 VAL A CA 1
ATOM 776 C C . VAL A 1 99 ? 1.396 7.789 -6.571 1.00 92.12 99 VAL A C 1
ATOM 778 O O . VAL A 1 99 ? 0.926 8.783 -7.116 1.00 92.12 99 VAL A O 1
ATOM 781 N N . ASN A 1 100 ? 0.733 7.141 -5.611 1.00 90.69 100 ASN A N 1
ATOM 782 C CA . ASN A 1 100 ? -0.633 7.489 -5.237 1.00 90.69 100 ASN A CA 1
ATOM 783 C C . ASN A 1 100 ? -0.855 7.367 -3.726 1.00 90.69 100 ASN A C 1
ATOM 785 O O . ASN A 1 100 ? -0.112 6.712 -2.986 1.00 90.69 100 ASN A O 1
ATOM 789 N N . THR A 1 101 ? -1.872 8.052 -3.219 1.00 92.12 101 THR A N 1
ATOM 790 C CA . THR A 1 101 ? -2.314 7.950 -1.832 1.00 92.12 101 THR A CA 1
ATOM 791 C C . THR A 1 101 ? -3.822 8.070 -1.756 1.00 92.12 101 THR A C 1
ATOM 793 O O . THR A 1 101 ? -4.406 9.052 -2.203 1.00 92.12 101 THR A O 1
ATOM 796 N N . LEU A 1 102 ? -4.436 7.067 -1.143 1.00 92.00 102 LEU A N 1
ATOM 797 C CA . LEU A 1 102 ? -5.876 6.949 -0.992 1.00 92.00 102 LEU A CA 1
ATOM 798 C C . LEU A 1 102 ? -6.212 6.943 0.494 1.00 92.00 102 LEU A C 1
ATOM 800 O O . LEU A 1 102 ? -5.529 6.301 1.291 1.00 92.00 102 LEU A O 1
ATOM 804 N N . THR A 1 103 ? -7.279 7.639 0.869 1.00 92.56 103 THR A N 1
ATOM 805 C CA . THR A 1 103 ? -7.814 7.593 2.231 1.00 92.56 103 THR A CA 1
ATOM 806 C C . THR A 1 103 ? -9.101 6.782 2.237 1.00 92.56 103 THR A C 1
ATOM 808 O O . THR A 1 103 ? -9.955 6.925 1.358 1.00 92.56 103 THR A O 1
ATOM 811 N N . LEU A 1 104 ? -9.210 5.917 3.235 1.00 91.00 104 LEU A N 1
ATOM 812 C CA . LEU A 1 104 ? -10.283 4.958 3.440 1.00 91.00 104 LEU A CA 1
ATOM 813 C C . LEU A 1 104 ? -10.823 5.163 4.854 1.00 91.00 104 LEU A C 1
ATOM 815 O O . LEU A 1 104 ? -10.043 5.199 5.803 1.00 91.00 104 LEU A O 1
ATOM 819 N N . ARG A 1 105 ? -12.146 5.228 5.004 1.00 91.50 105 ARG A N 1
ATOM 820 C CA . ARG A 1 105 ? -12.800 5.051 6.302 1.00 91.50 105 ARG A CA 1
ATOM 821 C C . ARG A 1 105 ? -13.446 3.687 6.373 1.00 91.50 105 ARG A C 1
ATOM 823 O O . ARG A 1 105 ? -14.276 3.327 5.544 1.00 91.50 105 ARG A O 1
ATOM 830 N N . VAL A 1 106 ? -13.098 2.950 7.403 1.00 89.62 106 VAL A N 1
ATOM 831 C CA . VAL A 1 106 ? -13.726 1.692 7.757 1.00 89.62 106 VAL A CA 1
ATOM 832 C C . VAL A 1 106 ? -14.780 1.979 8.815 1.00 89.62 106 VAL A C 1
ATOM 834 O O . VAL A 1 106 ? -14.482 2.589 9.840 1.00 89.62 106 VAL A O 1
ATOM 837 N N . SER A 1 107 ? -16.019 1.572 8.558 1.00 84.31 107 SER A N 1
ATOM 838 C CA . SER A 1 107 ? -17.120 1.694 9.518 1.00 84.31 107 SER A CA 1
ATOM 839 C C . SER A 1 107 ? -17.593 0.316 9.954 1.00 84.31 107 SER A C 1
ATOM 841 O O . SER A 1 107 ? -17.677 -0.601 9.130 1.00 84.31 107 SER A O 1
ATOM 843 N N . ASP A 1 108 ? -17.946 0.205 11.232 1.00 75.00 108 ASP A N 1
ATOM 844 C CA . ASP A 1 108 ? -18.723 -0.927 11.727 1.00 75.00 108 ASP A CA 1
ATOM 845 C C . ASP A 1 108 ? -20.129 -0.918 11.101 1.00 75.00 108 ASP A C 1
ATOM 847 O O . ASP A 1 108 ? -20.613 0.115 10.619 1.00 75.00 108 ASP A O 1
ATOM 851 N N . LYS A 1 109 ? -20.770 -2.090 11.075 1.00 58.25 109 LYS A N 1
ATOM 852 C CA . LYS A 1 109 ? -22.179 -2.234 10.684 1.00 58.25 109 LYS A CA 1
ATOM 853 C C . LYS A 1 109 ? -23.139 -1.664 11.713 1.00 58.25 109 LYS A C 1
ATOM 855 O O . LYS A 1 109 ? -22.925 -1.915 12.918 1.00 58.25 109 LYS A O 1
#

Mean predicted aligned error: 7.27 Å

Sequence (109 aa):
RSGSGSDPVNTLNLGDGTNQYVMMLDPGFEDYAHFRASVYRLEAGEAKSMLWQVDEMIPGYEDMLALSVPGSVLEAGDFEIRVEGWRDDWPATHEHDRVNTLTLRVSDK